Protein AF-A0A8J3X1T2-F1 (afdb_monomer_lite)

pLDDT: mean 90.51, std 15.13, range [35.66, 98.5]

Radius of gyration: 15.8 Å; chains: 1; bounding box: 36×25×47 Å

Structure (mmCIF, N/CA/C/O backbone):
data_AF-A0A8J3X1T2-F1
#
_entry.id   AF-A0A8J3X1T2-F1
#
loop_
_atom_site.group_PDB
_atom_site.id
_atom_site.type_symbol
_atom_site.label_atom_id
_atom_site.l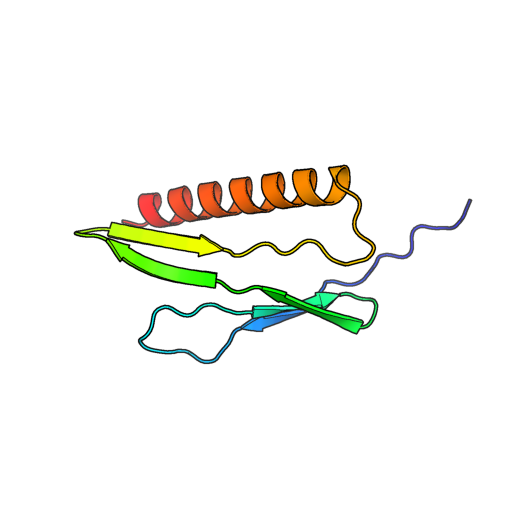abel_alt_id
_atom_site.label_comp_id
_atom_site.label_asym_id
_atom_site.label_entity_id
_atom_site.label_seq_id
_atom_site.pdbx_PDB_ins_code
_atom_site.Cartn_x
_atom_site.Cartn_y
_atom_site.Cartn_z
_atom_site.occupancy
_atom_site.B_iso_or_equiv
_atom_site.auth_seq_id
_atom_site.auth_comp_id
_atom_site.auth_asym_id
_atom_site.auth_atom_id
_atom_site.pdbx_PDB_model_num
ATOM 1 N N . MET A 1 1 ? 19.791 12.366 -28.246 1.00 35.66 1 MET A N 1
ATOM 2 C CA . MET A 1 1 ? 19.088 13.248 -27.290 1.00 35.66 1 MET A CA 1
ATOM 3 C C . MET A 1 1 ? 17.603 13.192 -27.627 1.00 35.66 1 MET A C 1
ATOM 5 O O . MET A 1 1 ? 17.149 13.955 -28.468 1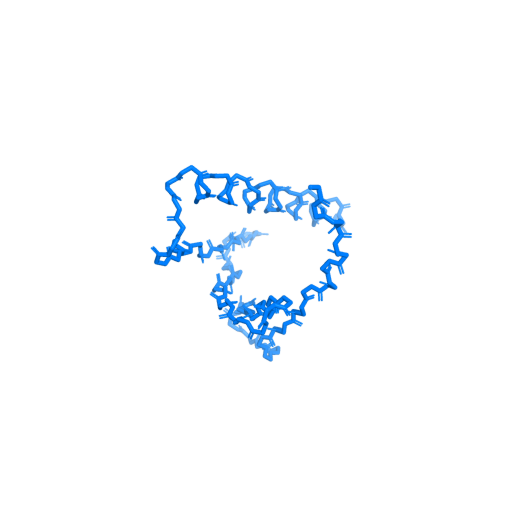.00 35.66 1 MET A O 1
ATOM 9 N N . VAL A 1 2 ? 16.881 12.210 -27.080 1.00 38.94 2 VAL A N 1
ATOM 10 C CA . VAL A 1 2 ? 15.417 12.126 -27.227 1.00 38.94 2 VAL A CA 1
ATOM 11 C C . VAL A 1 2 ? 14.817 13.060 -26.178 1.00 38.94 2 VAL A C 1
ATOM 13 O O . VAL A 1 2 ? 15.266 13.068 -25.032 1.00 38.94 2 VAL A O 1
ATOM 16 N N . ARG A 1 3 ? 13.905 13.929 -26.615 1.00 41.81 3 ARG A N 1
ATOM 17 C CA . ARG A 1 3 ? 13.221 14.919 -25.778 1.00 41.81 3 ARG A CA 1
ATOM 18 C C . ARG A 1 3 ? 12.376 14.193 -24.726 1.00 41.81 3 ARG A C 1
ATOM 20 O O . ARG A 1 3 ? 11.832 13.134 -25.001 1.00 41.81 3 ARG A O 1
ATOM 27 N N . GLY A 1 4 ? 12.327 14.750 -23.517 1.00 45.84 4 GLY A N 1
ATOM 28 C CA . GLY A 1 4 ? 11.482 14.252 -22.438 1.00 45.84 4 GLY A CA 1
ATOM 29 C C . GLY A 1 4 ? 10.022 14.536 -22.753 1.00 45.84 4 GLY A C 1
ATOM 30 O O . GLY A 1 4 ? 9.546 15.651 -22.544 1.00 45.84 4 GLY A O 1
ATOM 31 N N . ASP A 1 5 ? 9.330 13.530 -23.268 1.00 44.09 5 ASP A N 1
ATOM 32 C CA . ASP A 1 5 ? 7.885 13.556 -23.408 1.00 44.09 5 ASP A CA 1
ATOM 33 C C . ASP A 1 5 ? 7.310 13.500 -21.991 1.00 44.09 5 ASP A C 1
ATOM 35 O O . ASP A 1 5 ? 7.605 12.586 -21.217 1.00 44.09 5 ASP A O 1
ATOM 39 N N . SER A 1 6 ? 6.549 14.520 -21.602 1.00 48.59 6 SER A N 1
ATOM 40 C CA . SER A 1 6 ? 5.877 14.546 -20.307 1.00 48.59 6 SER A CA 1
ATOM 41 C C . SER A 1 6 ? 4.871 13.404 -20.277 1.00 48.59 6 SER A C 1
ATOM 43 O O . SER A 1 6 ? 3.803 13.483 -20.883 1.00 48.59 6 SER A O 1
ATOM 45 N N . VAL A 1 7 ? 5.235 12.317 -19.608 1.00 60.38 7 VAL A N 1
ATOM 46 C CA . VAL A 1 7 ? 4.345 11.186 -19.416 1.00 60.38 7 VAL A CA 1
ATOM 47 C C . VAL A 1 7 ? 3.162 11.690 -18.574 1.00 60.38 7 VAL A C 1
ATOM 49 O O . VAL A 1 7 ? 3.365 12.218 -17.482 1.00 60.38 7 VAL A O 1
ATOM 52 N N . GLY A 1 8 ? 1.940 11.635 -19.120 1.00 62.00 8 GLY A N 1
ATOM 53 C CA . GLY A 1 8 ? 0.736 12.144 -18.446 1.00 62.00 8 GLY A CA 1
ATOM 54 C C . GLY A 1 8 ? 0.505 11.486 -17.075 1.00 62.00 8 GLY A C 1
ATOM 55 O O . GLY A 1 8 ? 1.100 10.447 -16.792 1.00 62.00 8 GLY A O 1
ATOM 56 N N . PRO A 1 9 ? -0.346 12.054 -16.200 1.00 72.19 9 PRO A N 1
ATOM 57 C CA . PRO A 1 9 ? -0.559 11.482 -14.876 1.00 72.19 9 PRO A CA 1
ATOM 58 C C . PRO A 1 9 ? -1.159 10.077 -14.997 1.00 72.19 9 PRO A C 1
ATOM 60 O O . PRO A 1 9 ? -2.114 9.861 -15.751 1.00 72.19 9 PRO A O 1
ATOM 63 N N . GLY A 1 10 ? -0.611 9.126 -14.236 1.00 79.44 10 GLY A N 1
ATOM 64 C CA . GLY A 1 10 ? -1.260 7.833 -14.035 1.00 79.44 10 GLY A CA 1
ATOM 65 C C . GLY A 1 10 ? -2.672 8.026 -13.473 1.00 79.44 10 GLY A C 1
ATOM 66 O O . GLY A 1 10 ? -2.946 9.006 -12.774 1.00 79.44 10 GLY A O 1
ATOM 67 N N . ARG A 1 11 ? -3.594 7.117 -13.798 1.00 92.19 11 ARG A N 1
ATOM 68 C CA . ARG A 1 11 ? -4.963 7.150 -13.255 1.00 92.19 11 ARG A CA 1
ATOM 69 C C . ARG A 1 11 ? -5.084 6.165 -12.110 1.00 92.19 11 ARG A C 1
ATOM 71 O O . ARG A 1 11 ? -4.593 5.048 -12.212 1.00 92.19 11 ARG A O 1
ATOM 78 N N . LEU A 1 12 ? -5.781 6.570 -11.059 1.00 93.31 12 LEU A N 1
ATOM 79 C CA . LEU A 1 12 ? -6.031 5.753 -9.882 1.00 93.31 12 LEU A CA 1
ATOM 80 C C . LEU A 1 12 ? -7.520 5.416 -9.800 1.00 93.31 12 LEU A C 1
ATOM 82 O O . LEU A 1 12 ? -8.358 6.314 -9.903 1.00 93.31 12 LEU A O 1
ATOM 86 N N . ARG A 1 13 ? -7.854 4.141 -9.594 1.00 97.19 13 ARG A N 1
ATOM 87 C CA . ARG A 1 13 ? -9.231 3.685 -9.370 1.00 97.19 13 ARG A CA 1
ATOM 88 C C . ARG A 1 13 ? -9.288 2.768 -8.156 1.00 97.19 13 ARG A C 1
ATOM 90 O O . ARG A 1 13 ? -8.741 1.675 -8.197 1.00 97.19 13 ARG A O 1
ATOM 97 N N . PHE A 1 14 ? -9.985 3.200 -7.113 1.00 97.94 14 PHE A N 1
ATOM 98 C CA . PHE A 1 14 ? -10.245 2.385 -5.928 1.00 97.94 14 PHE A CA 1
ATOM 99 C C . PHE A 1 14 ? -11.413 1.423 -6.147 1.00 97.94 14 PHE A C 1
ATOM 101 O O . PHE A 1 14 ? -12.305 1.686 -6.959 1.00 97.94 14 PHE A O 1
ATOM 108 N N . VAL A 1 15 ? -11.435 0.348 -5.362 1.00 98.19 15 VAL A N 1
ATOM 109 C CA . VAL A 1 15 ? -12.649 -0.444 -5.142 1.00 98.19 15 VAL A CA 1
ATOM 110 C C . VAL A 1 15 ? -13.775 0.403 -4.541 1.00 98.19 15 VAL A C 1
ATOM 112 O O . VAL A 1 15 ? -13.556 1.477 -3.974 1.00 98.19 15 VAL A O 1
ATOM 115 N N . GLU A 1 16 ? -15.006 -0.100 -4.641 1.00 98.06 16 GLU A N 1
ATOM 116 C CA . GLU A 1 16 ? -16.156 0.526 -3.994 1.00 98.06 16 GLU A CA 1
ATOM 117 C C . GLU A 1 16 ? -15.983 0.605 -2.473 1.00 98.06 16 GLU A C 1
ATOM 119 O O . GLU A 1 16 ? -15.343 -0.240 -1.832 1.00 98.06 16 GLU A O 1
ATOM 124 N N . ARG A 1 17 ? -16.619 1.619 -1.874 1.00 97.56 17 ARG A N 1
ATOM 125 C CA . ARG A 1 17 ? -16.686 1.751 -0.419 1.00 97.56 17 ARG A CA 1
ATOM 126 C C . ARG A 1 17 ? -17.299 0.495 0.183 1.00 97.56 17 ARG A C 1
ATOM 128 O O . ARG A 1 17 ? -18.404 0.093 -0.166 1.00 97.56 17 ARG A O 1
ATOM 135 N N . ASN A 1 18 ? -16.584 -0.094 1.128 1.00 98.06 18 ASN A N 1
ATOM 136 C CA . ASN A 1 18 ? -16.950 -1.360 1.736 1.00 98.06 18 ASN A CA 1
ATOM 137 C C . ASN A 1 18 ? -16.686 -1.329 3.246 1.00 98.06 18 ASN A C 1
ATOM 139 O O . ASN A 1 18 ? -15.911 -0.520 3.750 1.00 98.06 18 ASN A O 1
ATOM 143 N N . LYS A 1 19 ? -17.333 -2.245 3.968 1.00 97.38 19 LYS A N 1
ATOM 144 C CA . LYS A 1 19 ? -17.232 -2.368 5.432 1.00 97.38 19 LYS A CA 1
ATOM 145 C C . LYS A 1 19 ? -16.038 -3.200 5.917 1.00 97.38 19 LYS A C 1
ATOM 147 O O . LYS A 1 19 ? -15.924 -3.451 7.109 1.00 97.38 19 LYS A O 1
ATOM 152 N N . TYR A 1 20 ? -15.196 -3.689 5.007 1.00 97.06 20 TYR A N 1
ATOM 153 C CA . TYR A 1 20 ? -14.153 -4.677 5.312 1.00 97.06 20 TYR A CA 1
ATOM 154 C C . TYR A 1 20 ? -12.749 -4.065 5.428 1.00 97.06 20 TYR A C 1
ATOM 156 O O . TYR A 1 20 ? -11.777 -4.799 5.642 1.00 97.06 20 TYR A O 1
ATOM 164 N N . GLY A 1 21 ? -12.652 -2.739 5.272 1.00 97.81 21 GLY A N 1
ATOM 165 C CA . GLY A 1 21 ? -11.396 -1.990 5.293 1.00 97.81 21 GLY A CA 1
ATOM 166 C C . GLY A 1 21 ? -10.569 -2.140 4.016 1.00 97.81 21 GLY A C 1
ATOM 167 O O . GLY A 1 21 ? -9.386 -1.819 4.035 1.00 97.81 21 GLY A O 1
ATOM 168 N N . VAL A 1 22 ? -11.148 -2.656 2.926 1.00 98.50 22 VAL A N 1
ATOM 169 C CA . VAL A 1 22 ? -10.427 -2.883 1.665 1.00 98.50 22 VAL A CA 1
ATOM 170 C C . VAL A 1 22 ? -10.299 -1.565 0.901 1.00 98.50 22 VAL A C 1
ATOM 172 O O . VAL A 1 22 ? -11.300 -0.896 0.643 1.00 98.50 22 VAL A O 1
ATOM 175 N N . LEU A 1 23 ? -9.064 -1.217 0.543 1.00 98.00 23 LEU A N 1
ATOM 176 C CA . LEU A 1 23 ? -8.645 -0.009 -0.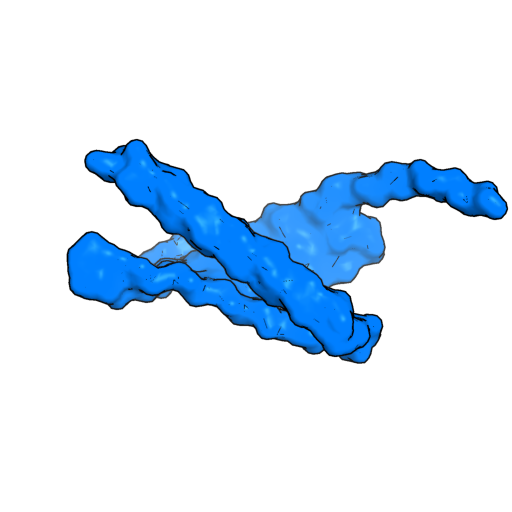176 1.00 98.00 23 LEU A CA 1
ATOM 177 C C . LEU A 1 23 ? -7.869 -0.346 -1.456 1.00 98.00 23 LEU A C 1
ATOM 179 O O . LEU A 1 23 ? -7.102 0.477 -1.967 1.00 98.00 23 LEU A O 1
ATOM 183 N N . ASP A 1 24 ? -8.047 -1.565 -1.957 1.00 98.31 24 ASP A N 1
ATOM 184 C CA . ASP A 1 24 ? -7.436 -2.007 -3.197 1.00 98.31 24 ASP A CA 1
ATOM 185 C C . ASP A 1 24 ? -7.681 -1.000 -4.320 1.00 98.31 24 ASP A C 1
ATOM 187 O O . ASP A 1 24 ? -8.763 -0.409 -4.442 1.00 98.31 24 ASP A O 1
ATOM 191 N N . HIS A 1 25 ? -6.663 -0.805 -5.147 1.00 97.25 25 HIS A N 1
ATOM 192 C CA . HIS A 1 25 ? -6.747 0.135 -6.247 1.00 97.25 25 HIS A CA 1
ATOM 193 C C . HIS A 1 25 ? -5.901 -0.278 -7.439 1.00 97.25 25 HIS A C 1
ATOM 195 O O . HIS A 1 25 ? -4.821 -0.857 -7.318 1.00 97.25 25 HIS A O 1
ATOM 201 N N . ASP A 1 26 ? -6.396 0.108 -8.604 1.00 97.19 26 ASP A N 1
ATOM 202 C CA . ASP A 1 26 ? -5.702 -0.005 -9.870 1.00 97.19 26 ASP A CA 1
ATOM 203 C C . ASP A 1 26 ? -4.984 1.308 -10.172 1.00 97.19 26 ASP A C 1
ATOM 205 O O . ASP A 1 26 ? -5.598 2.381 -10.161 1.00 97.19 26 ASP A O 1
ATOM 209 N N . VAL A 1 27 ? -3.697 1.215 -10.495 1.00 93.50 27 VAL A N 1
ATOM 210 C CA . VAL A 1 27 ? -2.929 2.301 -11.104 1.00 93.50 27 VAL A CA 1
ATOM 211 C C . VAL A 1 27 ? -2.804 2.003 -12.589 1.00 93.50 27 VAL A C 1
ATOM 213 O O . VAL A 1 27 ? -2.132 1.056 -12.985 1.00 93.50 27 VAL A O 1
ATOM 216 N N . THR A 1 28 ? -3.461 2.805 -13.421 1.00 93.56 28 THR A N 1
ATOM 217 C CA . THR A 1 28 ? -3.255 2.785 -14.871 1.00 93.56 28 THR A CA 1
ATOM 218 C C . THR A 1 28 ? -2.068 3.673 -15.207 1.00 93.56 28 THR A C 1
ATOM 220 O O . THR A 1 28 ? -2.143 4.901 -15.087 1.00 93.56 28 THR A O 1
ATOM 223 N N . MET A 1 29 ? -0.979 3.043 -15.630 1.00 88.56 29 MET A N 1
ATOM 224 C CA . MET A 1 29 ? 0.212 3.704 -16.132 1.00 88.56 29 MET A CA 1
ATOM 225 C C . MET A 1 29 ? -0.105 4.431 -17.443 1.00 88.56 29 MET A C 1
ATOM 227 O O . MET A 1 29 ? -1.052 4.077 -18.149 1.00 88.56 29 MET A O 1
ATOM 23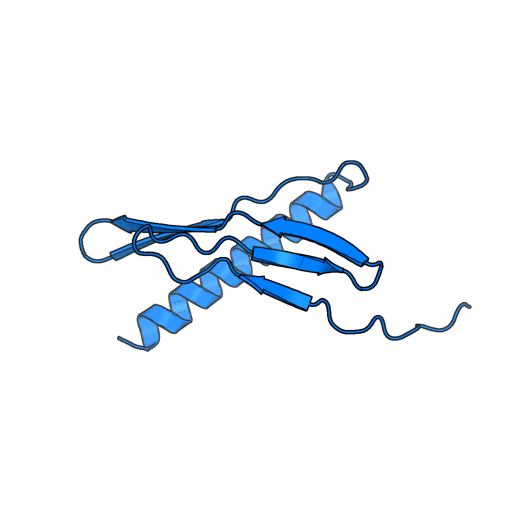1 N N . PRO A 1 30 ? 0.695 5.426 -17.836 1.00 87.12 30 PRO A N 1
ATOM 232 C CA . PRO A 1 30 ? 0.451 6.150 -19.084 1.00 87.12 30 PRO A CA 1
ATOM 233 C C . PRO A 1 30 ? 0.598 5.286 -20.344 1.00 87.12 30 PRO A C 1
ATOM 235 O O . PRO A 1 30 ? 0.024 5.615 -21.378 1.00 87.12 30 PRO A O 1
ATOM 238 N N . SER A 1 31 ? 1.307 4.155 -20.244 1.00 87.25 31 SER A N 1
ATOM 239 C CA . SER A 1 31 ? 1.354 3.095 -21.261 1.00 87.25 31 SER A CA 1
ATOM 240 C C . SER A 1 31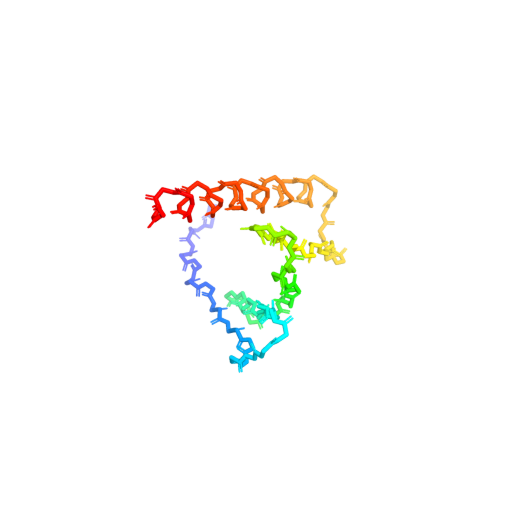 ? 0.021 2.353 -21.441 1.00 87.25 31 SER A C 1
ATOM 242 O O . SER A 1 31 ? -0.139 1.618 -22.411 1.00 87.25 31 SER A O 1
ATOM 244 N N . GLY A 1 32 ? -0.929 2.521 -20.516 1.00 90.12 32 GLY A N 1
ATOM 245 C CA . GLY A 1 32 ? -2.173 1.756 -20.432 1.00 90.12 32 GLY A CA 1
ATOM 246 C C . GLY A 1 32 ? -2.069 0.494 -19.571 1.00 90.12 32 GLY A C 1
ATOM 247 O O . GLY A 1 32 ? -3.094 -0.125 -19.294 1.00 90.12 32 GLY A O 1
ATOM 248 N N . GLU A 1 33 ? -0.867 0.124 -19.120 1.00 90.19 33 GLU A N 1
ATOM 249 C CA . GLU A 1 33 ? -0.672 -0.980 -18.177 1.00 90.19 33 GLU A CA 1
ATOM 250 C C . GLU A 1 33 ? -1.405 -0.702 -16.861 1.00 90.19 33 GLU A C 1
ATOM 252 O O . GLU A 1 33 ? -1.385 0.421 -16.360 1.00 90.19 33 GLU A O 1
ATOM 257 N N . VAL A 1 34 ? -2.044 -1.725 -16.294 1.00 93.00 34 VAL A N 1
ATOM 258 C CA . VAL A 1 34 ? -2.760 -1.615 -15.022 1.00 93.00 34 VAL A CA 1
ATOM 259 C C . VAL A 1 34 ? -2.049 -2.439 -13.961 1.00 93.00 34 VAL A C 1
ATOM 261 O O . VAL A 1 34 ? -1.951 -3.659 -14.074 1.00 93.00 34 VAL A O 1
ATOM 264 N N . VAL A 1 35 ? -1.607 -1.766 -12.903 1.00 92.69 35 VAL A N 1
ATOM 265 C CA . VAL A 1 35 ? -1.016 -2.392 -11.722 1.00 92.69 35 VAL A CA 1
ATOM 266 C C . VAL A 1 35 ? -2.059 -2.416 -10.613 1.00 92.69 35 VAL A C 1
ATOM 268 O O . VAL A 1 35 ? -2.499 -1.368 -10.140 1.00 92.69 35 VAL A O 1
ATOM 271 N N . TYR A 1 36 ? -2.452 -3.618 -10.198 1.00 95.69 36 TYR A N 1
ATOM 272 C CA . TYR A 1 36 ? -3.348 -3.825 -9.063 1.00 95.69 36 TYR A CA 1
ATOM 273 C C . TYR A 1 36 ? -2.558 -3.815 -7.750 1.00 95.69 36 TYR A C 1
ATOM 275 O O . TYR A 1 36 ? -1.633 -4.611 -7.567 1.00 95.69 36 TYR A O 1
ATOM 283 N N . ASN A 1 37 ? -2.956 -2.936 -6.833 1.00 96.25 37 ASN A N 1
ATOM 284 C CA . ASN A 1 37 ? -2.319 -2.712 -5.541 1.00 96.25 37 ASN A CA 1
ATOM 285 C C . ASN A 1 37 ? -3.290 -3.085 -4.415 1.00 96.25 37 ASN A C 1
ATOM 287 O O . ASN A 1 37 ? -4.202 -2.309 -4.110 1.00 96.25 37 ASN A O 1
ATOM 291 N N . PRO A 1 38 ? -3.121 -4.261 -3.784 1.00 98.06 38 PRO A N 1
ATOM 292 C CA . PRO A 1 38 ? -3.902 -4.623 -2.616 1.00 98.06 38 PRO A CA 1
ATOM 293 C C . PRO A 1 38 ? -3.536 -3.733 -1.430 1.00 98.06 38 PRO A C 1
ATOM 295 O O . PRO A 1 38 ? -2.359 -3.626 -1.066 1.00 98.06 38 PRO A O 1
ATOM 298 N N . MET A 1 39 ? -4.541 -3.143 -0.795 1.00 98.31 39 MET A N 1
ATOM 299 C CA . MET A 1 39 ? -4.357 -2.315 0.389 1.00 98.31 39 MET A CA 1
ATOM 300 C C . MET A 1 39 ? -5.519 -2.510 1.353 1.00 98.31 39 MET A C 1
ATOM 302 O O . MET A 1 39 ? -6.679 -2.578 0.948 1.00 98.31 39 MET A O 1
ATOM 306 N N . ARG A 1 40 ? -5.228 -2.582 2.652 1.00 98.25 40 ARG A N 1
ATOM 307 C CA . ARG A 1 40 ? -6.253 -2.806 3.669 1.00 98.25 40 ARG A CA 1
ATOM 308 C C . ARG A 1 40 ? -5.951 -2.068 4.962 1.00 98.25 40 ARG A C 1
ATOM 310 O O . ARG A 1 40 ? -4.802 -1.993 5.379 1.00 98.25 40 ARG A O 1
ATOM 317 N N . VAL A 1 41 ? -7.005 -1.588 5.611 1.00 98.25 41 VAL A N 1
ATOM 318 C CA . VAL A 1 41 ? -6.982 -1.145 7.007 1.00 98.25 41 VAL A CA 1
ATOM 319 C C . VAL A 1 41 ? -7.579 -2.246 7.874 1.00 98.25 41 VAL A C 1
ATOM 321 O O . VAL A 1 41 ? -8.681 -2.731 7.600 1.00 98.25 41 VAL A O 1
ATOM 324 N N . VAL A 1 42 ? -6.850 -2.655 8.907 1.00 98.00 42 VAL A N 1
ATOM 325 C CA . VAL A 1 42 ? -7.249 -3.695 9.857 1.00 98.00 42 VAL A CA 1
ATOM 326 C C . VAL A 1 42 ? -7.371 -3.061 11.246 1.00 98.00 42 VAL A C 1
ATOM 328 O O . VAL A 1 42 ? -6.443 -2.369 11.659 1.00 98.00 42 VAL A O 1
ATOM 331 N N . PRO A 1 43 ? -8.494 -3.245 11.966 1.00 97.31 43 PRO A N 1
ATOM 332 C CA . PRO A 1 43 ? -8.614 -2.769 13.342 1.00 97.31 43 PRO A CA 1
ATOM 333 C C . PRO A 1 43 ? -7.556 -3.402 14.250 1.00 97.31 43 PRO A C 1
ATOM 335 O O . PRO A 1 43 ? -7.360 -4.616 14.191 1.00 97.31 43 PRO A O 1
ATOM 338 N N . ASP A 1 44 ? -6.930 -2.593 15.105 1.00 96.81 44 ASP A N 1
ATOM 339 C CA . ASP A 1 44 ? -5.953 -3.049 16.097 1.00 96.81 44 ASP A CA 1
ATOM 340 C C . ASP A 1 44 ? -6.101 -2.238 17.394 1.00 96.81 44 ASP A C 1
ATOM 342 O O . ASP A 1 44 ? -5.586 -1.126 17.520 1.00 96.81 44 ASP A O 1
ATOM 346 N N . GLY A 1 45 ? -6.888 -2.768 18.336 1.00 95.81 45 GLY A N 1
ATOM 347 C CA . GLY A 1 45 ? -7.250 -2.072 19.574 1.00 95.81 45 GLY A CA 1
ATOM 348 C C . GLY A 1 45 ? -7.930 -0.725 19.310 1.00 95.81 45 GLY A C 1
ATOM 349 O O . GLY A 1 45 ? -8.889 -0.647 18.542 1.00 95.81 45 GLY A O 1
ATOM 350 N N . ASP A 1 46 ? -7.403 0.330 19.934 1.00 94.50 46 ASP A N 1
ATOM 351 C CA . ASP A 1 46 ? -7.861 1.717 19.751 1.00 94.50 46 ASP A CA 1
ATOM 352 C C . ASP A 1 46 ? -7.290 2.375 18.475 1.00 94.50 46 ASP A C 1
ATOM 354 O O . ASP A 1 46 ? -7.538 3.551 18.208 1.00 94.50 46 ASP A O 1
ATOM 358 N N . GLY A 1 47 ? -6.507 1.630 17.685 1.00 95.50 47 GLY A N 1
ATOM 359 C CA . GLY A 1 47 ? -5.873 2.080 16.452 1.00 95.50 47 GLY A CA 1
ATOM 360 C C . GLY A 1 47 ? -6.165 1.173 15.254 1.00 95.50 47 GLY A C 1
ATOM 361 O O . GLY A 1 47 ? -7.205 0.515 15.152 1.00 95.50 47 GLY A O 1
ATOM 362 N N . CYS A 1 48 ? -5.243 1.173 14.291 1.00 97.69 48 CYS A N 1
ATOM 363 C CA . CYS A 1 48 ? -5.324 0.311 13.118 1.00 97.69 48 CYS A CA 1
ATOM 364 C C . CYS A 1 48 ? -3.947 -0.004 12.533 1.00 97.69 48 CYS A C 1
ATOM 366 O O . CYS A 1 48 ? -2.997 0.770 12.672 1.00 97.69 48 CYS A O 1
ATOM 368 N N . GLU A 1 49 ? -3.884 -1.109 11.799 1.00 97.94 49 GLU A N 1
ATOM 369 C CA . GLU A 1 49 ? -2.788 -1.440 10.900 1.00 97.94 49 GLU A CA 1
ATOM 370 C C . GLU A 1 49 ? -3.193 -1.119 9.456 1.00 97.94 49 GLU A C 1
ATOM 372 O O . GLU A 1 49 ? -4.283 -1.477 9.002 1.00 97.94 49 GLU A O 1
ATOM 377 N N . VAL A 1 50 ? -2.307 -0.452 8.713 1.00 98.25 50 VAL A N 1
ATOM 378 C CA . VAL A 1 50 ? -2.481 -0.200 7.278 1.00 98.25 50 VAL A CA 1
ATOM 379 C C . VAL A 1 50 ? -1.482 -1.057 6.512 1.00 98.25 50 VAL A C 1
ATOM 381 O O . VAL A 1 50 ? -0.276 -0.833 6.587 1.00 98.25 50 VAL A O 1
ATOM 384 N N . VAL A 1 51 ? -1.994 -2.021 5.753 1.00 98.00 51 VAL A N 1
ATOM 385 C CA . VAL A 1 51 ? -1.198 -2.987 4.991 1.00 98.00 51 VAL A CA 1
ATOM 386 C C . VAL A 1 51 ? -1.274 -2.648 3.508 1.00 98.00 51 VAL A C 1
ATOM 388 O O . VAL A 1 51 ? -2.365 -2.537 2.951 1.00 98.00 51 VAL A O 1
ATOM 391 N N . PHE A 1 52 ? -0.117 -2.536 2.856 1.00 98.38 52 PHE A N 1
ATOM 392 C CA . PHE A 1 52 ? 0.018 -2.404 1.405 1.00 98.38 52 PHE A CA 1
ATOM 393 C C . PHE A 1 52 ? 0.828 -3.590 0.873 1.00 98.38 52 PHE A C 1
ATOM 395 O O . PHE A 1 52 ? 1.931 -3.854 1.350 1.00 98.38 52 PHE A O 1
ATOM 402 N N . THR A 1 53 ? 0.305 -4.311 -0.119 1.00 97.44 53 THR A N 1
ATOM 403 C CA . THR A 1 53 ? 1.013 -5.452 -0.721 1.00 97.44 53 THR A CA 1
ATOM 404 C C . THR A 1 53 ? 1.726 -5.024 -1.997 1.00 97.44 53 THR A C 1
ATOM 406 O O . THR A 1 53 ? 1.109 -4.929 -3.055 1.00 97.44 53 THR A O 1
ATOM 409 N N . LEU A 1 54 ? 3.043 -4.826 -1.924 1.00 95.94 54 LEU A N 1
ATOM 410 C CA . LEU A 1 54 ? 3.861 -4.547 -3.104 1.00 95.94 54 LEU A CA 1
ATOM 411 C C . LEU A 1 54 ? 4.291 -5.854 -3.789 1.00 95.94 54 LEU A C 1
ATOM 413 O O . LEU A 1 54 ? 4.833 -6.756 -3.148 1.00 95.94 54 LEU A O 1
ATOM 417 N N . ARG A 1 55 ? 4.074 -5.953 -5.104 1.00 94.38 55 ARG A N 1
ATOM 418 C CA . ARG A 1 55 ? 4.464 -7.111 -5.923 1.00 94.38 55 ARG A CA 1
ATOM 419 C C . ARG A 1 55 ? 5.509 -6.690 -6.944 1.00 94.38 55 ARG A C 1
ATOM 421 O O . ARG A 1 55 ? 5.350 -5.674 -7.611 1.00 94.38 55 ARG A O 1
ATOM 428 N N . ARG A 1 56 ? 6.570 -7.484 -7.080 1.00 94.00 56 ARG A N 1
ATOM 429 C CA . ARG A 1 56 ? 7.596 -7.261 -8.101 1.00 94.00 56 ARG A CA 1
ATOM 430 C C . ARG A 1 56 ? 7.048 -7.686 -9.462 1.00 94.00 56 ARG A C 1
ATOM 432 O O . ARG A 1 56 ? 6.683 -8.848 -9.625 1.00 94.00 56 ARG A O 1
ATOM 439 N N . LEU A 1 57 ? 6.997 -6.759 -10.417 1.00 89.69 57 LEU A N 1
ATOM 440 C CA . LEU A 1 57 ? 6.608 -7.060 -11.798 1.00 89.69 57 LEU A CA 1
ATOM 441 C C . LEU A 1 57 ? 7.708 -7.866 -12.506 1.00 89.69 57 LEU A C 1
ATOM 443 O O . LEU A 1 57 ? 8.877 -7.798 -12.121 1.00 89.69 57 LEU A O 1
ATOM 447 N 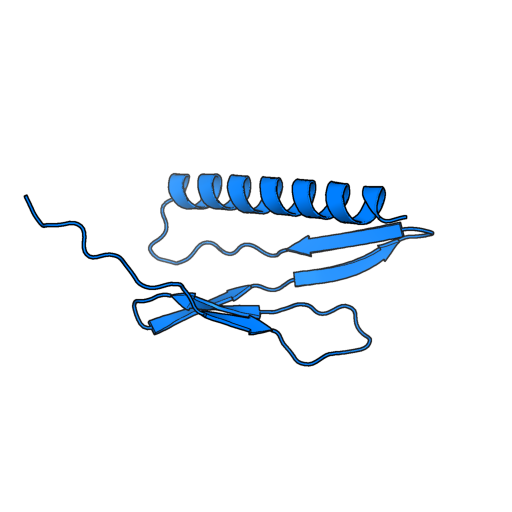N . THR A 1 58 ? 7.335 -8.628 -13.537 1.00 87.88 58 THR A N 1
ATOM 448 C CA . THR A 1 58 ? 8.236 -9.553 -14.251 1.00 87.88 58 THR A CA 1
ATOM 449 C C . THR A 1 58 ? 9.487 -8.860 -14.793 1.00 87.88 58 THR A C 1
ATOM 451 O O . THR A 1 58 ? 10.581 -9.409 -14.669 1.00 87.88 58 THR A O 1
ATOM 454 N N . ASP A 1 59 ? 9.343 -7.629 -15.286 1.00 89.25 59 ASP A N 1
ATOM 455 C CA . ASP A 1 59 ? 10.434 -6.855 -15.892 1.00 89.25 59 ASP A CA 1
ATOM 456 C C . ASP A 1 59 ? 11.135 -5.905 -14.907 1.00 89.25 59 ASP A C 1
ATOM 458 O O . ASP A 1 59 ? 12.013 -5.133 -15.283 1.00 89.25 59 ASP A O 1
ATOM 462 N N . MET A 1 60 ? 10.775 -5.966 -13.623 1.00 92.81 60 MET A N 1
ATOM 463 C CA . MET A 1 60 ? 11.336 -5.098 -12.596 1.00 92.81 60 MET A CA 1
ATOM 464 C C . MET A 1 60 ? 12.616 -5.707 -12.026 1.00 92.81 60 MET A C 1
ATOM 466 O O . MET A 1 60 ? 12.625 -6.842 -11.540 1.00 92.81 60 MET A O 1
ATOM 470 N N . SER A 1 61 ? 13.714 -4.958 -12.010 1.00 96.75 61 SER A N 1
ATOM 471 C CA . SER A 1 61 ? 14.946 -5.365 -11.331 1.00 96.75 61 SER A CA 1
ATOM 472 C C . SER A 1 61 ? 14.784 -5.381 -9.804 1.00 96.75 61 SER A C 1
ATOM 474 O O . SER A 1 61 ? 13.852 -4.815 -9.233 1.00 96.75 61 SER A O 1
ATOM 476 N N . HIS A 1 62 ? 15.724 -6.023 -9.105 1.00 96.62 62 HIS A N 1
ATOM 477 C CA . HIS A 1 62 ? 15.736 -6.025 -7.637 1.00 96.62 62 HIS A CA 1
ATOM 478 C C . HIS A 1 62 ? 15.920 -4.615 -7.053 1.00 96.62 62 HIS A C 1
ATOM 480 O O . HIS A 1 62 ? 15.302 -4.278 -6.047 1.00 96.62 62 HIS A O 1
ATOM 486 N N . GLY A 1 63 ? 16.757 -3.790 -7.692 1.00 97.94 63 GLY A N 1
ATOM 487 C CA . GLY A 1 63 ? 17.014 -2.417 -7.253 1.00 97.94 63 GLY A CA 1
ATOM 488 C C . GLY A 1 63 ? 15.800 -1.510 -7.438 1.00 97.94 63 GLY A C 1
ATOM 489 O O . GLY A 1 63 ? 15.497 -0.710 -6.558 1.00 97.94 63 GLY A O 1
ATOM 490 N N . GLU A 1 64 ? 15.068 -1.671 -8.541 1.00 95.94 64 GLU A N 1
ATOM 491 C CA . GLU A 1 64 ? 13.802 -0.963 -8.752 1.00 95.94 64 GLU A CA 1
ATOM 492 C C . GLU A 1 64 ? 12.765 -1.382 -7.715 1.00 95.94 64 GLU A C 1
ATOM 494 O O . GLU A 1 64 ? 12.150 -0.518 -7.099 1.00 95.94 64 GLU A O 1
ATOM 499 N N . PHE A 1 65 ? 12.624 -2.685 -7.454 1.00 96.50 65 PHE A N 1
ATOM 500 C CA . PHE A 1 65 ? 11.688 -3.180 -6.444 1.00 96.50 65 PHE A CA 1
ATOM 501 C C . PHE A 1 65 ? 12.006 -2.652 -5.039 1.00 96.50 65 PHE A C 1
ATOM 503 O O . PHE A 1 65 ? 11.110 -2.205 -4.328 1.00 96.50 65 PHE A O 1
ATOM 510 N N . ALA A 1 66 ? 13.284 -2.648 -4.646 1.00 97.81 66 ALA A N 1
ATOM 511 C CA . ALA A 1 66 ? 13.713 -2.115 -3.355 1.00 97.81 66 ALA A CA 1
ATOM 512 C C . ALA A 1 66 ? 13.470 -0.601 -3.236 1.00 97.81 66 ALA A C 1
ATOM 514 O O . ALA A 1 66 ? 13.055 -0.118 -2.181 1.00 97.81 66 ALA A O 1
ATOM 515 N N . ARG A 1 67 ? 13.700 0.151 -4.319 1.00 97.56 67 ARG A N 1
ATOM 516 C CA . ARG A 1 67 ? 13.399 1.585 -4.369 1.00 97.56 67 ARG A CA 1
ATOM 517 C C . ARG A 1 67 ? 11.903 1.834 -4.195 1.00 97.56 67 ARG A C 1
ATOM 519 O O . ARG A 1 67 ? 11.529 2.666 -3.373 1.00 97.56 67 ARG A O 1
ATOM 526 N N . ASP A 1 68 ? 11.064 1.105 -4.922 1.00 95.56 68 ASP A N 1
ATOM 527 C CA . ASP A 1 68 ? 9.611 1.267 -4.855 1.00 95.56 68 ASP A CA 1
ATOM 528 C C . ASP A 1 68 ? 9.065 0.866 -3.476 1.00 95.56 68 ASP A C 1
ATOM 530 O O . ASP A 1 68 ? 8.223 1.572 -2.923 1.00 95.56 68 ASP A O 1
ATOM 534 N N . ALA A 1 69 ? 9.623 -0.174 -2.846 1.00 97.75 69 ALA A N 1
ATOM 535 C CA . ALA A 1 69 ? 9.325 -0.508 -1.452 1.00 97.75 69 ALA A CA 1
ATOM 536 C C . ALA A 1 69 ? 9.660 0.648 -0.495 1.00 97.75 69 ALA A C 1
ATOM 538 O O . ALA A 1 69 ? 8.875 0.961 0.399 1.00 97.75 69 ALA A O 1
ATOM 539 N N . GLY A 1 70 ? 10.795 1.325 -0.702 1.00 98.38 70 GLY A N 1
ATOM 540 C CA . GLY A 1 70 ? 11.173 2.510 0.069 1.00 98.38 70 GLY A CA 1
ATOM 541 C C . GLY A 1 70 ? 10.202 3.683 -0.104 1.00 98.38 70 GLY A C 1
ATOM 542 O O . GLY A 1 70 ? 9.889 4.366 0.872 1.00 98.38 70 GLY A O 1
ATOM 543 N N . LEU A 1 71 ? 9.689 3.894 -1.320 1.00 97.38 71 LEU A N 1
ATOM 544 C CA . LEU A 1 71 ? 8.686 4.926 -1.601 1.00 97.38 71 LEU A CA 1
ATOM 545 C C . LEU A 1 71 ? 7.347 4.607 -0.921 1.00 97.38 71 LEU A C 1
ATOM 547 O O . LEU A 1 71 ? 6.826 5.452 -0.196 1.00 97.38 71 LEU A O 1
ATOM 551 N N . VAL A 1 72 ? 6.850 3.372 -1.055 1.00 97.06 72 VAL A N 1
ATOM 552 C CA . VAL A 1 72 ? 5.623 2.915 -0.375 1.00 97.06 72 VAL A CA 1
ATOM 553 C C . VAL A 1 72 ? 5.753 3.062 1.142 1.00 97.06 72 VAL A C 1
ATOM 555 O O . VAL A 1 72 ? 4.850 3.580 1.799 1.00 97.06 72 VAL A O 1
ATOM 558 N N . GLN A 1 73 ? 6.895 2.668 1.712 1.00 98.44 73 GLN A N 1
ATOM 559 C CA . GLN A 1 73 ? 7.161 2.826 3.141 1.00 98.44 73 GLN A CA 1
ATOM 560 C C . GLN A 1 73 ? 7.090 4.300 3.565 1.00 98.44 73 GLN A C 1
ATOM 562 O O . GLN A 1 73 ? 6.474 4.625 4.583 1.00 98.44 73 GLN A O 1
ATOM 567 N N . ALA A 1 74 ? 7.708 5.205 2.800 1.00 98.50 74 ALA A N 1
ATOM 568 C CA . ALA A 1 74 ? 7.688 6.634 3.094 1.00 98.50 74 ALA A CA 1
ATOM 569 C C . ALA A 1 74 ? 6.265 7.220 3.041 1.00 98.50 74 ALA A C 1
ATOM 571 O O . ALA A 1 74 ? 5.914 8.050 3.889 1.00 98.50 74 ALA A O 1
ATOM 572 N N . ASP A 1 75 ? 5.440 6.759 2.101 1.00 97.44 75 ASP A N 1
ATOM 573 C CA . ASP A 1 75 ? 4.043 7.173 1.972 1.00 97.44 75 ASP A CA 1
ATOM 574 C C . ASP A 1 75 ? 3.176 6.665 3.127 1.00 97.44 75 ASP A C 1
ATOM 576 O O . ASP A 1 75 ? 2.422 7.450 3.701 1.00 97.44 75 ASP A O 1
ATOM 580 N N . LEU A 1 76 ? 3.336 5.410 3.562 1.00 98.25 76 LEU A N 1
ATOM 581 C CA . LEU A 1 76 ? 2.632 4.890 4.743 1.00 98.25 76 LEU A CA 1
ATOM 582 C C . LEU A 1 76 ? 3.016 5.654 6.022 1.00 98.25 76 LEU A C 1
ATOM 584 O O . LEU A 1 76 ? 2.153 5.987 6.836 1.00 98.25 76 LEU A O 1
ATOM 588 N N . GLN A 1 77 ? 4.293 6.019 6.180 1.00 98.50 77 GLN A N 1
ATOM 589 C CA . GLN A 1 77 ? 4.736 6.856 7.302 1.00 98.50 77 GLN A CA 1
ATOM 590 C C . GLN A 1 77 ? 4.171 8.280 7.229 1.00 98.50 77 GLN A C 1
ATOM 592 O O . GLN A 1 77 ? 3.846 8.888 8.251 1.00 98.50 77 GLN A O 1
ATOM 597 N N . ARG A 1 78 ? 4.031 8.840 6.022 1.00 98.38 78 ARG A N 1
ATOM 598 C CA . ARG A 1 78 ? 3.359 10.128 5.823 1.00 98.38 78 ARG A CA 1
ATOM 599 C C . ARG A 1 78 ? 1.872 10.032 6.164 1.00 98.38 78 ARG A C 1
ATOM 601 O O . ARG A 1 78 ? 1.391 10.906 6.879 1.00 98.38 78 ARG A O 1
ATOM 608 N N . LEU A 1 79 ? 1.184 8.989 5.702 1.00 97.50 79 LEU A N 1
ATOM 609 C CA . LEU A 1 79 ? -0.226 8.736 5.998 1.00 97.50 79 LEU A CA 1
ATOM 610 C C . LEU A 1 79 ? -0.468 8.678 7.508 1.00 97.50 79 LEU A C 1
ATOM 612 O O . LEU A 1 79 ? -1.335 9.393 8.004 1.00 97.50 79 LEU A O 1
ATOM 616 N N . LYS A 1 80 ? 0.351 7.907 8.236 1.00 97.62 80 LYS A N 1
ATOM 617 C CA . LYS A 1 80 ? 0.301 7.829 9.702 1.00 97.62 80 LYS A CA 1
ATOM 618 C C . LYS A 1 80 ? 0.355 9.217 10.341 1.00 97.62 80 LYS A C 1
ATOM 620 O O . LYS A 1 80 ? -0.559 9.585 11.067 1.00 97.62 80 LYS A O 1
ATOM 625 N N . ARG A 1 81 ? 1.374 10.020 10.007 1.00 98.31 81 ARG A N 1
ATOM 626 C CA . ARG A 1 81 ? 1.533 11.374 10.569 1.00 98.31 81 ARG A CA 1
ATOM 627 C C . ARG A 1 81 ? 0.345 12.289 10.278 1.00 98.31 81 ARG A C 1
ATOM 629 O O . ARG A 1 81 ? -0.029 13.071 11.140 1.00 98.31 81 ARG A O 1
ATOM 636 N N . VAL A 1 82 ? -0.219 12.225 9.070 1.00 98.12 82 VAL A N 1
ATOM 637 C CA . VAL A 1 82 ? -1.375 13.054 8.694 1.00 98.12 82 VAL A CA 1
ATOM 638 C C . VAL A 1 82 ? -2.611 12.672 9.505 1.00 98.12 82 VAL A C 1
ATOM 640 O O . VAL A 1 82 ? -3.307 13.560 9.986 1.00 98.12 82 VAL A O 1
ATOM 643 N N . LEU A 1 83 ? -2.875 11.374 9.673 1.00 96.19 83 LEU A N 1
ATOM 644 C CA . LEU A 1 83 ? -4.040 10.900 10.422 1.00 96.19 83 LEU A CA 1
ATOM 645 C C . LEU A 1 83 ? -3.903 11.155 11.926 1.00 96.19 83 LEU A C 1
ATOM 647 O O . LEU A 1 83 ? -4.864 11.585 12.551 1.00 96.19 83 LEU A O 1
ATOM 651 N N . GLU A 1 84 ? -2.712 10.960 12.493 1.00 96.06 84 GLU A N 1
ATOM 652 C CA . GLU A 1 84 ? -2.455 11.209 13.919 1.00 96.06 84 GLU A CA 1
ATOM 653 C C . GLU A 1 84 ? -2.431 12.697 14.280 1.00 96.06 84 GLU A C 1
ATOM 655 O O . GLU A 1 84 ? -2.675 13.041 15.428 1.00 96.06 84 GLU A O 1
ATOM 660 N N . ALA A 1 85 ? -2.155 13.587 13.322 1.00 96.12 85 ALA A N 1
ATOM 661 C CA . ALA A 1 85 ? -2.235 15.033 13.534 1.00 96.12 85 ALA A CA 1
ATOM 662 C C . ALA A 1 85 ? -3.660 15.596 13.384 1.00 96.12 85 ALA A C 1
ATOM 664 O O . ALA A 1 85 ? -3.896 16.754 13.723 1.00 96.12 85 ALA A O 1
ATOM 665 N N . ALA A 1 86 ? -4.581 14.819 12.808 1.00 84.50 86 ALA A N 1
ATOM 666 C CA . ALA A 1 86 ? -5.971 15.218 12.604 1.00 84.50 86 ALA A CA 1
ATOM 667 C C . ALA A 1 86 ? -6.900 14.808 13.763 1.00 84.50 86 ALA A C 1
ATOM 669 O O . ALA A 1 86 ? -8.058 15.231 13.769 1.00 84.50 86 ALA A O 1
ATOM 670 N N . GLY A 1 87 ? -6.412 13.978 14.692 1.00 61.59 87 GLY A N 1
ATOM 671 C CA . GLY A 1 87 ? -7.083 13.618 15.947 1.00 61.59 87 GLY A CA 1
ATOM 672 C C . GLY A 1 87 ? -6.651 14.514 17.097 1.00 61.59 87 GLY A C 1
ATOM 673 O O . GLY A 1 87 ? -7.504 14.745 17.981 1.00 61.59 87 GLY A O 1
#

Sequence (87 aa):
MVRGDSVGPGRLRFVERNKYGVLDHDVTMPSGEVVYNPMRVVPDGDGCEVVFTLRRLTDMSHGEFARDAGLVQADLQRLKRVLEAAG

Organism: NCBI:txid689768

Foldseek 3Di:
DDDDDPQDAWDKDFDDDDPFQWGWIWTQGSVRDTDIKTWGWADDPVGTDIDIDDDADPPHDPVNSVVVVVVVVVVVVVVVVVVVVVD

Secondary structure (DSSP, 8-state):
------PPPPEEEEPPP-TT-B--EEEE-TTS-EEEE-EEEEEETTEEEEEE-----TT--HHHHHHHHHHHHHHHHHHHHHHHT--

InterPro domains:
  IPR023393 START-like domain superfamily [G3DSA:3.30.530.20] (1-86)